Protein AF-A0A942NFA0-F1 (afdb_monomer_lite)

p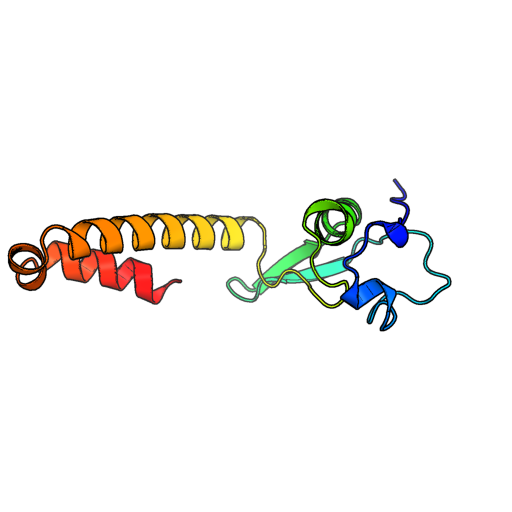LDDT: mean 91.39, std 7.61, range [61.97, 97.56]

Structure (mmCIF, N/CA/C/O backbone):
data_AF-A0A942NFA0-F1
#
_entry.id   AF-A0A942NFA0-F1
#
loop_
_atom_site.group_PDB
_atom_site.id
_atom_site.type_symbol
_atom_site.label_atom_id
_atom_site.label_alt_id
_atom_site.label_comp_id
_atom_site.label_asym_id
_atom_site.label_entity_id
_atom_site.label_seq_id
_atom_site.pdbx_PDB_ins_code
_atom_site.Cartn_x
_atom_site.Cartn_y
_atom_site.Cartn_z
_atom_site.occupancy
_atom_site.B_iso_or_equiv
_atom_site.auth_seq_id
_atom_site.auth_comp_id
_atom_site.auth_asym_id
_ato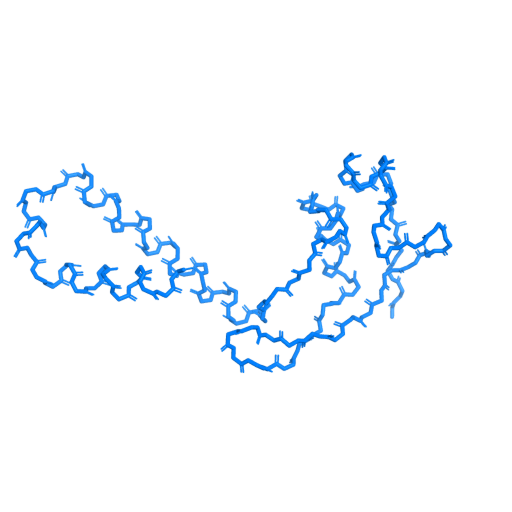m_site.auth_atom_id
_atom_site.pdbx_PDB_model_num
ATOM 1 N N . MET A 1 1 ? 3.652 3.812 -25.529 1.00 62.91 1 MET A N 1
ATOM 2 C CA . MET A 1 1 ? 4.649 4.729 -24.941 1.00 62.91 1 MET A CA 1
ATOM 3 C C . MET A 1 1 ? 5.587 3.883 -24.098 1.00 62.91 1 MET A C 1
ATOM 5 O O . MET A 1 1 ? 5.095 3.018 -23.389 1.00 62.91 1 MET A O 1
ATOM 9 N N . THR A 1 2 ? 6.900 4.034 -24.247 1.00 84.69 2 THR A N 1
ATOM 10 C CA . THR A 1 2 ? 7.904 3.269 -23.488 1.00 84.69 2 THR A CA 1
ATOM 11 C C . THR A 1 2 ? 8.412 4.124 -22.335 1.00 84.69 2 THR A C 1
ATOM 13 O O . THR A 1 2 ? 8.874 5.241 -22.563 1.00 84.69 2 THR A O 1
ATOM 16 N N . ILE A 1 3 ? 8.325 3.622 -21.104 1.00 95.25 3 ILE A N 1
ATOM 17 C CA . ILE A 1 3 ? 8.753 4.357 -19.908 1.00 95.25 3 ILE A CA 1
ATOM 18 C C . ILE A 1 3 ? 10.117 3.828 -19.476 1.00 95.25 3 ILE A C 1
ATOM 20 O O . ILE A 1 3 ? 10.222 2.675 -19.075 1.00 95.25 3 ILE A O 1
ATOM 24 N N . SER A 1 4 ? 11.161 4.650 -19.571 1.00 95.75 4 SER A N 1
ATOM 25 C CA . SER A 1 4 ? 12.524 4.241 -19.227 1.00 95.75 4 SER A CA 1
ATOM 26 C C . SER A 1 4 ? 12.743 4.122 -17.717 1.00 95.75 4 SER A C 1
ATOM 28 O O . SER A 1 4 ? 12.207 4.905 -16.918 1.00 95.75 4 SER A O 1
ATOM 30 N N . ILE A 1 5 ? 13.572 3.145 -17.351 1.00 94.12 5 ILE A N 1
ATOM 31 C CA . ILE A 1 5 ? 14.021 2.901 -15.980 1.00 94.12 5 ILE A CA 1
ATOM 32 C C . ILE A 1 5 ? 15.207 3.814 -15.665 1.00 94.12 5 ILE A C 1
ATOM 34 O O . ILE A 1 5 ? 16.233 3.750 -16.342 1.00 94.12 5 ILE A O 1
ATOM 38 N N . ASP A 1 6 ? 15.112 4.585 -14.582 1.00 93.56 6 ASP A N 1
ATOM 39 C CA . ASP A 1 6 ? 16.270 5.228 -13.959 1.00 93.56 6 ASP A CA 1
ATOM 40 C C . ASP A 1 6 ? 16.612 4.533 -12.632 1.00 93.56 6 ASP A C 1
ATOM 42 O O . ASP A 1 6 ? 16.058 4.821 -11.567 1.00 93.56 6 ASP A O 1
ATOM 46 N N . ARG A 1 7 ? 1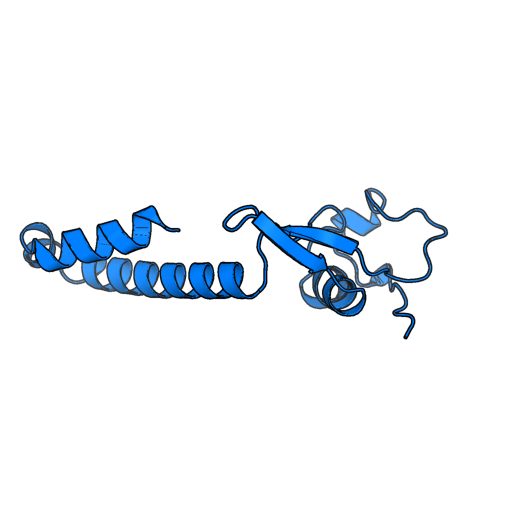7.578 3.608 -12.692 1.00 90.94 7 ARG A N 1
ATOM 47 C CA . ARG A 1 7 ? 18.023 2.826 -11.526 1.00 90.94 7 ARG A CA 1
ATOM 48 C C . ARG A 1 7 ? 18.660 3.696 -10.442 1.00 90.94 7 ARG A C 1
ATOM 50 O O . ARG A 1 7 ? 18.627 3.328 -9.267 1.00 90.94 7 ARG A O 1
ATOM 57 N N . THR A 1 8 ? 19.209 4.860 -10.798 1.00 91.62 8 THR A N 1
ATOM 58 C CA . THR A 1 8 ? 19.806 5.786 -9.821 1.00 91.62 8 THR A CA 1
ATOM 59 C C . THR A 1 8 ? 18.749 6.413 -8.915 1.00 91.62 8 THR A C 1
ATOM 61 O O . THR A 1 8 ? 19.054 6.835 -7.798 1.00 91.62 8 THR A O 1
ATOM 64 N N . GLN A 1 9 ? 17.487 6.402 -9.355 1.00 93.81 9 GLN A N 1
ATOM 65 C CA . GLN A 1 9 ? 16.351 6.896 -8.591 1.00 93.81 9 GLN A CA 1
ATOM 66 C C . GLN A 1 9 ? 15.673 5.821 -7.741 1.00 93.81 9 GLN A C 1
ATOM 68 O O . GLN A 1 9 ? 14.836 6.161 -6.906 1.00 93.81 9 GLN A O 1
ATOM 73 N N . TRP A 1 10 ? 16.032 4.547 -7.868 1.00 92.81 10 TRP A N 1
ATOM 74 C CA . TRP A 1 10 ? 15.503 3.507 -6.983 1.00 92.81 10 TRP A CA 1
ATOM 75 C C . TRP A 1 10 ? 15.924 3.711 -5.521 1.00 92.81 10 TRP A C 1
ATOM 77 O O . TRP A 1 10 ? 16.930 4.369 -5.245 1.00 92.81 10 TRP A O 1
ATOM 87 N N . PRO A 1 11 ? 15.195 3.144 -4.541 1.00 89.50 11 PRO A N 1
ATOM 88 C CA . PRO A 1 11 ? 15.671 3.135 -3.163 1.00 89.50 11 PRO A CA 1
ATOM 89 C C . PRO A 1 11 ? 17.013 2.400 -3.054 1.00 89.50 11 PRO A C 1
ATOM 91 O O . PRO A 1 11 ? 17.257 1.404 -3.736 1.00 89.50 11 PRO A O 1
ATOM 94 N N . LYS A 1 12 ? 17.878 2.852 -2.136 1.00 87.56 12 LYS A N 1
ATOM 95 C CA . LYS A 1 12 ? 19.237 2.303 -1.944 1.00 87.56 12 LYS A CA 1
ATOM 96 C C . LYS A 1 12 ? 19.259 0.785 -1.728 1.00 87.56 12 LYS A C 1
ATOM 98 O O . LYS A 1 12 ? 20.215 0.127 -2.125 1.00 87.56 12 LYS A O 1
ATOM 103 N N . SER A 1 13 ? 18.223 0.230 -1.099 1.00 84.25 13 SER A N 1
ATOM 104 C CA . SER A 1 13 ? 18.062 -1.218 -0.927 1.00 84.25 13 SER A CA 1
ATOM 105 C C . SER A 1 13 ? 17.948 -1.940 -2.274 1.00 84.25 13 SER A C 1
ATOM 107 O O . SER A 1 13 ? 18.651 -2.918 -2.497 1.00 84.25 13 SER A O 1
ATOM 109 N N . SER A 1 14 ? 17.147 -1.425 -3.203 1.00 84.56 14 SER A N 1
ATOM 110 C CA . SER A 1 14 ? 16.984 -2.000 -4.543 1.00 84.56 14 SER A CA 1
ATOM 111 C C . SER A 1 14 ? 18.175 -1.743 -5.472 1.00 84.56 14 SER A C 1
ATOM 113 O O . SER A 1 14 ? 18.361 -2.485 -6.426 1.00 84.56 14 SER A O 1
ATOM 115 N N . GLN A 1 15 ? 19.001 -0.726 -5.200 1.00 82.62 15 GLN A N 1
ATOM 116 C CA . GLN A 1 15 ? 20.249 -0.497 -5.942 1.00 82.62 15 GLN A CA 1
ATOM 117 C C . GLN A 1 15 ? 21.345 -1.502 -5.564 1.00 82.62 15 GLN A C 1
ATOM 119 O O . GLN A 1 15 ? 22.103 -1.941 -6.420 1.00 82.62 15 GLN A O 1
ATOM 124 N N . LYS A 1 16 ? 21.446 -1.849 -4.273 1.00 72.06 16 LYS A N 1
ATOM 125 C CA . LYS A 1 16 ? 22.525 -2.700 -3.745 1.00 72.06 16 LYS A CA 1
ATOM 126 C C . LYS A 1 16 ? 22.272 -4.194 -3.912 1.00 72.06 16 LYS A C 1
ATOM 128 O O . LYS A 1 16 ? 23.220 -4.938 -4.121 1.00 72.06 16 LYS A O 1
ATOM 133 N N . PHE A 1 17 ? 21.021 -4.628 -3.773 1.00 63.34 17 PHE A N 1
ATOM 134 C CA . PHE A 1 17 ? 20.667 -6.052 -3.757 1.00 63.34 17 PHE A CA 1
ATOM 135 C C . PHE A 1 17 ? 20.167 -6.573 -5.110 1.00 63.34 17 PHE A C 1
ATOM 137 O O . PHE A 1 17 ? 19.624 -7.673 -5.177 1.00 63.34 17 PHE A O 1
ATOM 144 N N . GLY A 1 18 ? 20.357 -5.793 -6.180 1.00 61.97 18 GLY A N 1
ATOM 145 C CA . GLY A 1 18 ? 19.712 -6.034 -7.466 1.00 61.97 18 GLY A CA 1
ATOM 146 C C . GLY A 1 18 ? 18.208 -5.767 -7.381 1.00 61.97 18 GLY A C 1
ATOM 147 O O . GLY A 1 18 ? 17.574 -5.906 -6.330 1.00 61.97 18 GLY A O 1
ATOM 148 N N . ALA A 1 19 ? 17.602 -5.350 -8.489 1.00 68.56 19 ALA A N 1
ATOM 149 C CA . ALA A 1 19 ? 16.152 -5.301 -8.530 1.00 68.56 19 ALA A CA 1
ATOM 150 C C . ALA A 1 19 ? 15.611 -6.722 -8.639 1.00 68.56 19 ALA A C 1
ATOM 152 O O . ALA A 1 19 ? 15.835 -7.398 -9.633 1.00 68.56 19 ALA A O 1
ATOM 153 N N . ALA A 1 20 ? 14.856 -7.154 -7.628 1.00 70.25 20 ALA A N 1
ATOM 154 C CA . ALA A 1 20 ? 14.337 -8.519 -7.549 1.00 70.25 20 ALA A CA 1
ATOM 155 C C . ALA A 1 20 ? 13.556 -8.964 -8.802 1.00 70.25 20 ALA A C 1
ATOM 157 O O . ALA A 1 20 ? 13.485 -10.155 -9.077 1.00 70.25 20 ALA A O 1
ATOM 158 N N . ASN A 1 21 ? 12.983 -8.014 -9.552 1.00 78.00 21 ASN A N 1
ATOM 159 C CA . ASN A 1 21 ? 12.144 -8.280 -10.723 1.00 78.00 21 ASN A CA 1
ATOM 160 C C . ASN A 1 21 ? 12.637 -7.611 -12.013 1.00 78.00 21 ASN A C 1
ATOM 162 O O . ASN A 1 21 ? 11.955 -7.702 -13.028 1.00 78.00 21 ASN A O 1
ATOM 166 N N . TYR A 1 22 ? 13.784 -6.928 -11.981 1.00 85.88 22 TYR A N 1
ATOM 167 C CA . TYR A 1 22 ? 14.380 -6.326 -13.173 1.00 85.88 22 TYR A CA 1
ATOM 168 C C . TYR A 1 22 ? 15.818 -6.791 -13.280 1.00 85.88 22 TYR A C 1
ATOM 170 O O . TYR A 1 22 ? 16.639 -6.473 -12.419 1.00 85.88 22 TYR A O 1
ATOM 178 N N . ASP A 1 23 ? 16.118 -7.516 -14.351 1.00 84.12 23 ASP A N 1
ATOM 179 C CA . ASP A 1 23 ? 17.500 -7.824 -14.681 1.00 84.12 23 ASP A CA 1
ATOM 180 C C . ASP A 1 23 ? 18.264 -6.551 -15.101 1.00 84.12 23 ASP A C 1
ATOM 182 O O . ASP A 1 23 ? 17.700 -5.466 -15.304 1.00 84.12 23 ASP A O 1
ATOM 186 N N . ASP A 1 24 ? 19.583 -6.670 -15.238 1.00 81.38 24 ASP A N 1
ATOM 187 C CA . ASP A 1 24 ? 20.444 -5.552 -15.638 1.00 81.38 24 ASP A CA 1
ATOM 188 C C . ASP A 1 24 ? 20.181 -5.071 -17.076 1.00 81.38 24 ASP A C 1
ATOM 190 O O . ASP A 1 24 ? 20.605 -3.978 -17.451 1.00 81.38 24 ASP A O 1
ATOM 194 N N . ARG A 1 25 ? 19.460 -5.856 -17.887 1.00 86.25 25 ARG A N 1
ATOM 195 C CA . ARG A 1 25 ? 19.129 -5.549 -19.284 1.00 86.25 25 ARG A CA 1
ATOM 196 C C . ARG A 1 25 ? 17.777 -4.861 -19.436 1.00 86.25 25 ARG A C 1
ATOM 198 O O . ARG A 1 25 ? 17.510 -4.312 -20.502 1.00 86.25 25 ARG A O 1
ATOM 205 N N . ALA A 1 26 ? 16.940 -4.835 -18.403 1.00 89.38 26 ALA A N 1
ATOM 206 C CA . ALA A 1 26 ? 15.666 -4.134 -18.441 1.00 89.38 26 ALA A CA 1
ATOM 207 C C . ALA A 1 26 ? 15.890 -2.624 -18.645 1.00 89.38 26 ALA A C 1
ATOM 209 O O . ALA A 1 26 ? 16.462 -1.936 -17.797 1.00 89.38 26 ALA A O 1
ATOM 210 N N . LEU A 1 27 ? 15.461 -2.087 -19.786 1.00 92.88 27 LEU A N 1
ATOM 211 C CA . LEU A 1 27 ? 15.605 -0.658 -20.098 1.00 92.88 27 LEU A CA 1
ATOM 212 C C . LEU A 1 27 ? 14.319 0.134 -19.830 1.00 92.88 27 LEU A C 1
ATOM 214 O O . LEU A 1 27 ? 14.370 1.349 -19.630 1.00 92.88 27 LEU A O 1
ATOM 218 N N . HIS A 1 28 ? 13.174 -0.549 -19.802 1.00 94.81 28 HIS A N 1
ATOM 219 C CA . HIS A 1 28 ? 11.855 0.065 -19.718 1.00 94.81 28 HIS A CA 1
ATOM 220 C C . HIS A 1 28 ? 10.962 -0.698 -18.739 1.00 94.81 28 HIS A C 1
ATOM 222 O O . HIS A 1 28 ? 11.108 -1.908 -18.581 1.00 94.81 28 HIS A O 1
ATOM 228 N N . TYR A 1 29 ? 10.035 0.015 -18.106 1.00 95.19 29 TYR A N 1
ATOM 229 C CA . TYR A 1 29 ? 8.915 -0.592 -17.397 1.00 95.19 29 TYR A CA 1
ATOM 230 C C . TYR A 1 29 ? 7.866 -1.096 -18.392 1.00 95.19 29 TYR A C 1
ATOM 232 O O . TYR A 1 29 ? 7.694 -0.532 -19.477 1.00 95.19 29 TYR A O 1
ATOM 240 N N . GLU A 1 30 ? 7.125 -2.123 -17.988 1.00 93.19 30 GLU A N 1
ATOM 241 C CA . GLU A 1 30 ? 6.121 -2.793 -18.815 1.00 93.19 30 GLU A CA 1
ATOM 242 C C . GLU A 1 30 ? 4.778 -2.831 -18.097 1.00 93.19 30 GLU A C 1
ATOM 244 O O . GLU A 1 30 ? 4.723 -2.836 -16.876 1.00 93.19 30 GLU A O 1
ATOM 249 N N . ASN A 1 31 ? 3.669 -2.887 -18.826 1.00 94.81 31 ASN A N 1
ATOM 250 C CA . ASN A 1 31 ? 2.361 -3.026 -18.192 1.00 94.81 31 ASN A CA 1
ATOM 251 C C . ASN A 1 31 ? 2.184 -4.444 -17.640 1.00 94.81 31 ASN A C 1
ATOM 253 O O . ASN A 1 31 ? 2.171 -5.411 -18.398 1.00 94.81 31 ASN A O 1
ATOM 257 N N . LEU A 1 32 ? 1.984 -4.560 -16.327 1.00 93.56 32 LEU A N 1
ATOM 258 C CA . LEU A 1 32 ? 1.835 -5.846 -15.650 1.00 93.56 32 LEU A CA 1
ATOM 259 C C . LEU A 1 32 ? 0.387 -6.045 -15.196 1.00 93.56 32 LEU A C 1
ATOM 261 O O . LEU A 1 32 ? -0.157 -5.223 -14.458 1.00 93.56 32 LEU A O 1
ATOM 265 N N . ALA A 1 33 ? -0.245 -7.137 -15.621 1.00 96.19 33 ALA A N 1
ATOM 266 C CA . ALA A 1 33 ? -1.599 -7.478 -15.194 1.00 96.19 33 ALA A CA 1
ATOM 267 C C . ALA A 1 33 ? -1.592 -8.136 -13.803 1.00 96.19 33 ALA A C 1
ATOM 269 O O . ALA A 1 33 ? -0.868 -9.099 -13.562 1.00 96.19 33 ALA A O 1
ATOM 270 N N . TYR A 1 34 ? -2.445 -7.644 -12.908 1.00 95.75 34 TYR A N 1
ATOM 271 C CA . TYR A 1 34 ? -2.636 -8.136 -11.544 1.00 95.75 34 TYR A CA 1
ATOM 272 C C . TYR A 1 34 ? -4.117 -8.382 -11.250 1.00 95.75 34 TYR A C 1
ATOM 274 O O . TYR A 1 34 ? -5.006 -7.934 -11.977 1.00 95.75 34 TYR A O 1
ATOM 282 N N . ARG A 1 35 ? -4.387 -9.090 -10.150 1.00 97.25 35 ARG A N 1
ATOM 283 C CA . ARG A 1 35 ? -5.731 -9.234 -9.578 1.00 97.25 35 ARG A CA 1
ATOM 284 C C . ARG A 1 35 ? -5.790 -8.569 -8.217 1.00 97.25 35 ARG A C 1
ATOM 286 O O . ARG A 1 35 ? -4.894 -8.742 -7.392 1.00 97.25 35 ARG A O 1
ATOM 293 N N . CYS A 1 36 ? -6.843 -7.794 -7.990 1.00 97.56 36 CYS A N 1
ATOM 294 C CA . CYS A 1 36 ? -7.077 -7.151 -6.707 1.00 97.56 36 CYS A CA 1
ATOM 295 C C . CYS A 1 36 ? -7.330 -8.217 -5.638 1.00 97.56 36 CYS A C 1
ATOM 297 O O . CYS A 1 36 ? -8.220 -9.043 -5.787 1.00 97.56 36 CYS A O 1
ATOM 299 N N . ARG A 1 37 ? -6.607 -8.174 -4.519 1.00 96.19 37 ARG A N 1
ATOM 300 C CA . ARG A 1 37 ? -6.792 -9.123 -3.411 1.00 96.19 37 ARG A CA 1
ATOM 301 C C . ARG A 1 37 ? -8.160 -8.989 -2.724 1.00 96.19 37 ARG A C 1
ATOM 303 O O . ARG A 1 37 ? -8.579 -9.918 -2.049 1.00 96.19 37 ARG A O 1
ATOM 310 N N . LYS A 1 38 ? -8.824 -7.835 -2.856 1.00 94.88 38 LYS A N 1
ATOM 311 C CA . LYS A 1 38 ? -10.111 -7.545 -2.202 1.00 94.88 38 LYS A CA 1
ATOM 312 C C . LYS A 1 38 ? -11.310 -7.909 -3.076 1.00 94.88 38 LYS A C 1
ATOM 314 O O . LYS A 1 38 ? -12.207 -8.590 -2.604 1.00 94.88 38 LYS A O 1
ATOM 319 N N . CYS A 1 39 ? -11.343 -7.428 -4.318 1.00 96.31 39 CYS A N 1
ATOM 320 C CA . CYS A 1 39 ? -12.491 -7.608 -5.215 1.00 96.31 39 CYS A CA 1
ATOM 321 C C . CYS A 1 39 ? -12.228 -8.567 -6.381 1.00 96.31 39 CYS A C 1
ATOM 323 O O . CYS A 1 39 ? -13.089 -8.710 -7.240 1.00 96.31 39 CYS A O 1
ATOM 325 N N . GLU A 1 40 ? -11.029 -9.152 -6.462 1.00 97.12 40 GLU A N 1
ATOM 326 C CA . GLU A 1 40 ? -10.581 -10.076 -7.519 1.00 97.12 40 GLU A CA 1
ATOM 327 C C . GLU A 1 40 ? -10.554 -9.505 -8.944 1.00 97.12 40 GLU A C 1
ATOM 329 O O . GLU A 1 40 ? -10.048 -10.157 -9.860 1.00 97.12 40 GLU A O 1
ATOM 334 N N . ALA A 1 41 ? -10.993 -8.257 -9.130 1.00 97.06 41 ALA A N 1
ATOM 335 C CA . ALA A 1 41 ? -10.958 -7.572 -10.410 1.00 97.06 41 ALA A CA 1
ATOM 336 C C . ALA A 1 41 ? -9.527 -7.490 -10.957 1.00 97.06 41 ALA A C 1
ATOM 338 O O . ALA A 1 41 ? -8.570 -7.175 -10.234 1.00 97.06 41 ALA A O 1
ATOM 339 N N . SER A 1 42 ? -9.397 -7.744 -12.256 1.00 97.12 42 SER A N 1
ATOM 340 C CA . SER A 1 42 ? -8.152 -7.530 -12.981 1.00 97.12 42 SER A CA 1
ATOM 341 C C . SER A 1 42 ? -7.856 -6.040 -13.104 1.00 97.12 42 SER A C 1
ATOM 343 O O . SER A 1 42 ? -8.732 -5.242 -13.428 1.00 97.12 42 SER A O 1
ATOM 345 N N . PHE A 1 43 ? -6.604 -5.668 -12.866 1.00 97.31 43 PHE A N 1
ATOM 346 C CA . PHE A 1 43 ? -6.112 -4.312 -13.069 1.00 97.31 43 PHE A CA 1
ATOM 347 C C . PHE A 1 43 ? -4.676 -4.351 -13.588 1.00 97.31 43 PHE A C 1
ATOM 349 O O . PHE A 1 43 ? -3.991 -5.367 -13.477 1.00 97.31 43 PHE A O 1
ATOM 356 N N . VAL A 1 44 ? -4.219 -3.249 -14.175 1.00 96.56 44 VAL A N 1
ATOM 357 C CA . VAL A 1 44 ? -2.870 -3.144 -14.735 1.00 96.56 44 VAL A CA 1
ATOM 358 C C . VAL A 1 4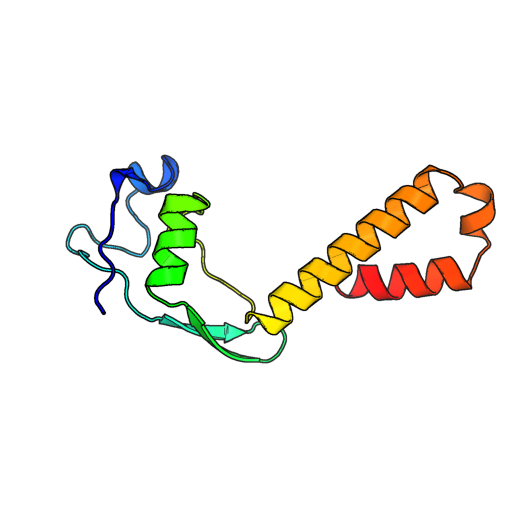4 ? -2.034 -2.243 -13.843 1.00 96.56 44 VAL A C 1
ATOM 360 O O . VAL A 1 44 ? -2.393 -1.093 -13.594 1.00 96.56 44 VAL A O 1
ATOM 363 N N . PHE A 1 45 ? -0.901 -2.756 -13.378 1.00 95.62 45 PHE A N 1
ATOM 364 C CA . PHE A 1 45 ? 0.155 -1.928 -12.828 1.00 95.62 45 PHE A CA 1
ATOM 365 C C . PHE A 1 45 ? 0.957 -1.362 -13.997 1.00 95.62 45 PHE A C 1
ATOM 367 O O . PHE A 1 45 ? 1.794 -2.056 -14.576 1.00 95.62 45 PHE A O 1
ATOM 374 N N . THR A 1 46 ? 0.630 -0.135 -14.400 1.00 96.06 46 THR A N 1
ATOM 375 C CA . THR A 1 46 ? 1.190 0.448 -15.622 1.00 96.06 46 THR A CA 1
ATOM 376 C C . THR A 1 46 ? 2.669 0.787 -15.475 1.00 96.06 46 THR A C 1
ATOM 378 O O . THR A 1 46 ? 3.183 0.953 -14.364 1.00 96.06 46 THR A O 1
ATOM 381 N N . ALA A 1 47 ? 3.348 0.929 -16.608 1.00 95.75 47 ALA A N 1
ATOM 382 C CA . ALA A 1 47 ? 4.741 1.346 -16.665 1.00 95.75 47 ALA A CA 1
ATOM 383 C C . ALA A 1 47 ? 4.973 2.714 -15.979 1.00 95.75 47 ALA A C 1
ATOM 385 O O . ALA A 1 47 ? 5.958 2.914 -15.266 1.00 95.75 47 ALA A O 1
ATOM 386 N N . GLU A 1 48 ? 4.031 3.649 -16.117 1.00 96.38 48 GLU A N 1
ATOM 387 C CA . GLU A 1 48 ? 4.063 4.957 -15.452 1.00 96.38 48 GLU A CA 1
ATOM 388 C C . GLU A 1 48 ? 3.897 4.822 -13.935 1.00 96.38 48 GLU A C 1
ATOM 390 O O . GLU A 1 48 ? 4.618 5.460 -13.161 1.00 96.38 48 GLU A O 1
ATOM 395 N N . ALA A 1 49 ? 2.975 3.960 -13.497 1.00 95.19 49 ALA A N 1
ATOM 396 C CA . ALA A 1 49 ? 2.752 3.694 -12.082 1.00 95.19 49 ALA A CA 1
ATOM 397 C C . ALA A 1 49 ? 3.983 3.039 -11.435 1.00 95.19 49 ALA A C 1
ATOM 399 O O . ALA A 1 49 ? 4.321 3.366 -10.297 1.00 95.19 49 ALA A O 1
ATOM 400 N N . GLN A 1 50 ? 4.690 2.170 -12.161 1.00 95.44 50 GLN A N 1
ATOM 401 C CA . GLN A 1 50 ? 5.960 1.583 -11.722 1.00 95.44 50 GLN A CA 1
ATOM 402 C C . GLN A 1 50 ? 7.043 2.643 -11.543 1.00 95.44 50 GLN A C 1
ATOM 404 O O . GLN A 1 50 ? 7.642 2.719 -10.467 1.00 95.44 50 GLN A O 1
ATOM 409 N N . LYS A 1 51 ? 7.232 3.520 -12.538 1.00 95.94 51 LYS A N 1
ATOM 410 C CA . LYS A 1 51 ? 8.171 4.645 -12.432 1.00 95.94 51 LYS A CA 1
ATOM 411 C C . LYS A 1 51 ? 7.865 5.498 -11.206 1.00 95.94 51 LYS A C 1
ATOM 413 O O . LYS A 1 51 ? 8.746 5.748 -10.386 1.00 95.94 51 LYS A O 1
ATOM 418 N N . SER A 1 52 ? 6.603 5.886 -11.021 1.00 96.50 52 SER A N 1
ATOM 419 C CA . SER A 1 52 ? 6.209 6.659 -9.843 1.00 96.50 52 SER A CA 1
ATOM 420 C C . SER A 1 52 ? 6.457 5.900 -8.535 1.00 96.50 52 SER A C 1
ATOM 422 O O . SER A 1 52 ? 6.936 6.502 -7.575 1.00 96.50 52 SER A O 1
ATOM 424 N N . ALA A 1 53 ? 6.150 4.604 -8.467 1.00 95.12 53 ALA A N 1
ATOM 425 C CA . ALA A 1 53 ? 6.315 3.810 -7.254 1.00 95.12 53 ALA A CA 1
ATOM 426 C C . ALA A 1 53 ? 7.789 3.686 -6.838 1.00 95.12 53 ALA A C 1
ATOM 428 O O . ALA A 1 53 ? 8.118 3.888 -5.668 1.00 95.12 53 ALA A O 1
ATOM 429 N N . TYR A 1 54 ? 8.677 3.371 -7.778 1.00 94.44 54 TYR A N 1
ATOM 430 C CA . TYR A 1 54 ? 10.068 3.045 -7.465 1.00 94.44 54 TYR A CA 1
ATOM 431 C C . TYR A 1 54 ? 10.978 4.271 -7.449 1.00 94.44 54 TYR A C 1
ATOM 433 O O . TYR A 1 54 ? 11.851 4.377 -6.588 1.00 94.44 54 TYR A O 1
ATOM 441 N N . GLU A 1 55 ? 10.766 5.219 -8.359 1.00 95.50 55 GLU A N 1
ATOM 442 C CA . GLU A 1 55 ? 11.664 6.363 -8.531 1.00 95.50 55 GLU A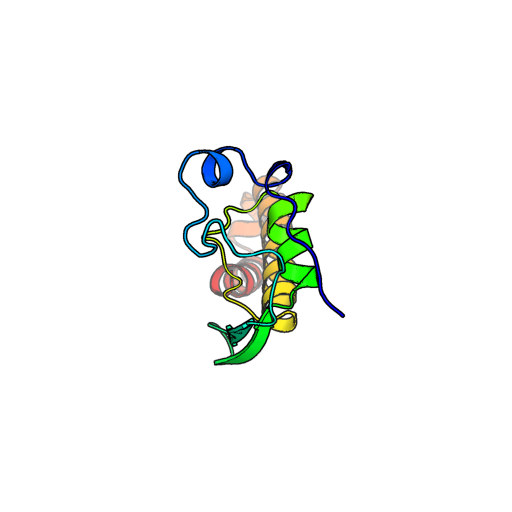 CA 1
ATOM 443 C C . GLU A 1 55 ? 11.206 7.597 -7.751 1.00 95.50 55 GLU A C 1
ATOM 445 O O . GLU A 1 55 ? 12.050 8.365 -7.296 1.00 95.50 55 GLU A O 1
ATOM 450 N N . ILE A 1 56 ? 9.898 7.780 -7.531 1.00 95.81 56 ILE A N 1
ATOM 451 C CA . ILE A 1 56 ? 9.360 8.943 -6.800 1.00 95.81 56 ILE A CA 1
ATOM 452 C C . ILE A 1 56 ? 9.021 8.557 -5.359 1.00 95.81 56 ILE A C 1
ATOM 454 O O . ILE A 1 56 ? 9.569 9.122 -4.418 1.00 95.81 56 ILE A O 1
ATOM 458 N N . GLN A 1 57 ? 8.169 7.545 -5.173 1.00 95.31 57 GLN A N 1
ATOM 459 C CA . GLN A 1 57 ? 7.728 7.088 -3.847 1.00 95.31 57 GLN A CA 1
ATOM 460 C C . GLN A 1 57 ? 8.771 6.209 -3.136 1.00 95.31 57 GLN A C 1
ATOM 462 O O . GLN A 1 57 ? 8.570 5.828 -1.984 1.00 95.31 57 GLN A O 1
ATOM 467 N N . LYS A 1 58 ? 9.875 5.870 -3.819 1.00 93.94 58 LYS A N 1
ATOM 468 C CA . LYS A 1 58 ? 10.995 5.060 -3.309 1.00 93.94 58 LYS A CA 1
ATOM 469 C C . LYS A 1 58 ? 10.564 3.709 -2.720 1.00 93.94 58 LYS A C 1
ATOM 471 O O . LYS A 1 58 ? 11.198 3.193 -1.797 1.00 93.94 58 LYS A O 1
ATOM 476 N N . LYS A 1 59 ? 9.499 3.107 -3.257 1.00 92.88 59 LYS A N 1
ATOM 477 C CA . LYS A 1 59 ? 9.121 1.731 -2.918 1.00 92.88 59 LYS A CA 1
ATOM 478 C C . LYS A 1 59 ? 10.192 0.777 -3.433 1.00 92.88 59 LYS A C 1
ATOM 480 O O . LYS A 1 59 ? 10.790 1.018 -4.480 1.00 92.88 59 LYS A O 1
ATOM 485 N N . ASN A 1 60 ? 10.436 -0.306 -2.698 1.00 91.44 60 ASN A N 1
ATOM 486 C CA . ASN A 1 60 ? 11.350 -1.348 -3.161 1.00 91.44 60 ASN A CA 1
ATOM 487 C C . ASN A 1 60 ? 10.851 -1.902 -4.506 1.00 91.44 60 ASN A C 1
ATOM 489 O O . ASN A 1 60 ? 9.650 -2.070 -4.682 1.00 91.44 60 ASN A O 1
ATOM 493 N N . THR A 1 61 ? 11.748 -2.219 -5.434 1.00 90.50 61 THR A N 1
ATOM 494 C CA . THR A 1 61 ? 11.408 -2.861 -6.717 1.00 90.50 61 THR A CA 1
ATOM 495 C C . THR A 1 61 ? 10.793 -4.261 -6.569 1.00 90.50 61 THR A C 1
ATOM 497 O O . THR A 1 61 ? 10.236 -4.792 -7.526 1.00 90.50 61 THR A O 1
ATOM 500 N N . SER A 1 62 ? 10.838 -4.858 -5.371 1.00 89.81 62 SER A N 1
ATOM 501 C CA . SER A 1 62 ? 10.063 -6.053 -5.005 1.00 89.81 62 SER A CA 1
ATOM 502 C C . SER A 1 62 ? 8.618 -5.767 -4.576 1.00 89.81 62 SER A C 1
ATOM 504 O O . SER A 1 62 ? 7.830 -6.694 -4.392 1.00 89.81 62 SER A O 1
ATOM 506 N N . TRP A 1 63 ? 8.253 -4.497 -4.389 1.00 92.62 63 TRP A N 1
ATOM 507 C CA . TRP A 1 63 ? 6.897 -4.096 -4.040 1.00 92.62 63 TRP A CA 1
ATOM 508 C C . TRP A 1 63 ? 5.992 -4.091 -5.272 1.00 92.62 63 TRP A C 1
ATOM 510 O O . TRP A 1 63 ? 6.349 -3.555 -6.324 1.00 92.62 63 TRP A O 1
ATOM 520 N N . PHE A 1 64 ? 4.776 -4.600 -5.084 1.00 92.88 64 PHE A N 1
ATOM 521 C CA . PHE A 1 64 ? 3.714 -4.605 -6.082 1.00 92.88 64 PHE A CA 1
ATOM 522 C C . PHE A 1 64 ? 2.373 -4.206 -5.462 1.00 92.88 64 PHE A C 1
ATOM 524 O O . PHE A 1 64 ? 2.132 -4.489 -4.278 1.00 92.88 64 PHE A O 1
ATOM 531 N N . PRO A 1 65 ? 1.479 -3.573 -6.242 1.00 94.75 65 PRO A N 1
ATOM 532 C CA . PRO A 1 65 ? 0.141 -3.258 -5.775 1.00 94.75 65 PRO A CA 1
ATOM 533 C C . PRO A 1 65 ? -0.654 -4.544 -5.531 1.00 94.75 65 PRO A C 1
ATOM 535 O O . PRO A 1 65 ? -0.654 -5.466 -6.342 1.00 94.75 65 PRO A O 1
ATOM 538 N N . LYS A 1 66 ? -1.362 -4.593 -4.401 1.00 95.19 66 LYS A N 1
ATOM 539 C CA . LYS A 1 66 ? -2.260 -5.708 -4.048 1.00 95.19 66 LYS A CA 1
ATOM 540 C C . LYS A 1 66 ? -3.729 -5.375 -4.287 1.00 95.19 66 LYS A C 1
ATOM 542 O O . LYS A 1 66 ? -4.567 -6.270 -4.246 1.00 95.19 66 LYS A O 1
ATOM 547 N N . LEU A 1 67 ? -4.044 -4.100 -4.488 1.00 96.25 67 LEU A N 1
ATOM 548 C CA . LEU A 1 67 ? -5.395 -3.580 -4.641 1.00 96.25 67 LEU A CA 1
ATOM 549 C C . LEU A 1 67 ? -5.486 -2.810 -5.957 1.00 96.25 67 LEU A C 1
ATOM 551 O O . LEU A 1 67 ? -4.520 -2.159 -6.358 1.00 96.25 67 LEU A O 1
ATOM 555 N N . CYS A 1 68 ? -6.646 -2.877 -6.608 1.00 96.00 68 CYS A N 1
ATOM 556 C CA . CYS A 1 68 ? -6.970 -1.946 -7.683 1.00 96.00 68 CYS A CA 1
ATOM 557 C C . CYS A 1 68 ? -7.162 -0.528 -7.117 1.00 96.00 68 CYS A C 1
ATOM 559 O O . CYS A 1 68 ? -7.341 -0.365 -5.908 1.00 96.00 68 CYS A O 1
ATOM 561 N N . ALA A 1 69 ? -7.175 0.483 -7.992 1.00 93.38 69 ALA A N 1
ATOM 562 C CA . ALA A 1 69 ? -7.320 1.888 -7.601 1.00 93.38 69 ALA A CA 1
ATOM 563 C C . ALA A 1 69 ? -8.533 2.122 -6.683 1.00 93.38 69 ALA A C 1
ATOM 565 O O . ALA A 1 69 ? -8.374 2.646 -5.589 1.00 93.38 69 ALA A O 1
ATOM 566 N N . THR A 1 70 ? -9.709 1.604 -7.047 1.00 95.62 70 THR A N 1
ATOM 567 C CA . THR A 1 70 ? -10.932 1.745 -6.240 1.00 95.62 70 THR A CA 1
ATOM 568 C C . THR A 1 70 ? -10.788 1.147 -4.840 1.00 95.62 70 THR A C 1
ATOM 570 O O . THR A 1 70 ? -11.119 1.782 -3.846 1.00 95.62 70 THR A O 1
ATOM 573 N N . CYS A 1 71 ? -10.246 -0.070 -4.727 1.00 95.75 71 CYS A N 1
ATOM 574 C CA . CYS A 1 71 ? -10.054 -0.705 -3.421 1.00 95.75 71 CYS A CA 1
ATOM 575 C C . CYS A 1 71 ? -8.963 -0.025 -2.584 1.00 95.75 71 CYS A C 1
ATOM 577 O O . CYS A 1 71 ? -9.028 -0.089 -1.357 1.00 95.75 71 CYS A O 1
ATOM 579 N N . GLN A 1 72 ? -7.966 0.582 -3.231 1.00 95.00 72 GLN A N 1
ATOM 580 C CA . GLN A 1 72 ? -6.935 1.374 -2.569 1.00 95.00 72 GLN A CA 1
ATOM 581 C C . GLN A 1 72 ? -7.522 2.681 -2.016 1.00 95.00 72 GLN A C 1
ATOM 583 O O . GLN A 1 72 ? -7.292 2.991 -0.852 1.00 95.00 72 GLN A O 1
ATOM 588 N N . GLU A 1 73 ? -8.329 3.391 -2.805 1.00 94.75 73 GLU A N 1
ATOM 589 C CA . GLU A 1 73 ? -9.033 4.604 -2.373 1.00 94.75 73 GLU A CA 1
ATOM 590 C C . GLU A 1 73 ? -9.983 4.327 -1.203 1.00 94.75 73 GLU A C 1
ATOM 592 O O . GLU A 1 73 ? -10.006 5.078 -0.230 1.00 94.75 73 GLU A O 1
ATOM 597 N N . ASP A 1 74 ? -10.742 3.228 -1.252 1.00 94.62 74 ASP A N 1
ATOM 598 C CA . ASP A 1 74 ? -11.611 2.826 -0.140 1.00 94.62 74 ASP A CA 1
ATOM 599 C C . ASP A 1 74 ? -10.814 2.568 1.143 1.00 94.62 74 ASP A C 1
ATOM 601 O O . ASP A 1 74 ? -11.227 2.972 2.227 1.00 94.62 74 ASP A O 1
ATOM 605 N N . LEU A 1 75 ? -9.664 1.895 1.031 1.00 94.00 75 LEU A N 1
ATOM 606 C CA . LEU A 1 75 ? -8.791 1.639 2.175 1.00 94.00 75 LEU A CA 1
ATOM 607 C C . LEU A 1 75 ? -8.251 2.947 2.766 1.00 94.00 75 LEU A C 1
ATOM 609 O O . LEU A 1 75 ? -8.193 3.098 3.983 1.00 94.00 75 LEU A O 1
ATOM 613 N N . GLU A 1 76 ? -7.868 3.900 1.920 1.00 94.06 76 GLU A N 1
ATOM 614 C CA . GLU A 1 76 ? -7.408 5.219 2.360 1.00 94.06 76 GLU A CA 1
ATOM 615 C C . GLU A 1 76 ? -8.515 6.006 3.069 1.00 94.06 76 GLU A C 1
ATOM 617 O O . GLU A 1 76 ? -8.250 6.604 4.112 1.00 94.06 76 GLU A O 1
ATOM 622 N N . LYS A 1 77 ? -9.763 5.929 2.585 1.00 94.25 77 LYS A N 1
ATOM 623 C CA . LYS A 1 77 ? -10.932 6.505 3.271 1.00 94.25 77 LYS A CA 1
ATOM 624 C C . LYS A 1 77 ? -11.144 5.878 4.646 1.00 94.25 77 LYS A C 1
ATOM 626 O O . LYS A 1 77 ? -11.220 6.608 5.630 1.00 94.25 77 LYS A O 1
ATOM 631 N N . PHE A 1 78 ? -11.152 4.546 4.745 1.00 93.56 78 PHE A N 1
ATOM 632 C CA . PHE A 1 78 ? -11.310 3.872 6.039 1.00 93.56 78 PHE A CA 1
ATOM 633 C C . PHE A 1 78 ? -10.170 4.198 7.011 1.00 93.56 78 PHE A C 1
ATOM 635 O O . PHE A 1 78 ? -10.416 4.365 8.200 1.00 93.56 78 PHE A O 1
ATOM 642 N N . ARG A 1 79 ? -8.933 4.363 6.528 1.00 94.19 79 ARG A N 1
ATOM 643 C CA . ARG A 1 79 ? -7.800 4.806 7.360 1.00 94.19 79 ARG A CA 1
ATOM 644 C C . ARG A 1 79 ? -7.956 6.230 7.869 1.00 94.19 79 ARG A C 1
ATOM 646 O O . ARG A 1 79 ? -7.618 6.498 9.019 1.00 94.19 79 ARG A O 1
ATOM 653 N N . ALA A 1 80 ? -8.432 7.136 7.020 1.00 93.94 80 ALA A N 1
ATOM 654 C CA . ALA A 1 80 ? -8.702 8.510 7.420 1.00 93.94 80 ALA A CA 1
ATOM 655 C C . ALA A 1 80 ? -9.808 8.556 8.485 1.00 93.94 80 ALA A C 1
ATOM 657 O O . ALA A 1 80 ? -9.619 9.175 9.529 1.00 93.94 80 ALA A O 1
ATOM 658 N N . GLU A 1 81 ? -10.908 7.829 8.269 1.00 94.50 81 GLU A N 1
ATOM 659 C CA . GLU A 1 81 ? -11.998 7.714 9.242 1.00 94.50 81 GLU A CA 1
ATOM 660 C C . GLU A 1 81 ? -11.521 7.102 10.567 1.00 94.50 81 GLU A C 1
ATOM 662 O O . GLU A 1 81 ? -11.808 7.645 11.631 1.00 94.50 81 GLU A O 1
ATOM 667 N N . ASP A 1 82 ? -10.748 6.013 10.529 1.00 94.38 82 ASP A N 1
ATOM 668 C CA . ASP A 1 82 ? -10.178 5.381 11.725 1.00 94.38 82 ASP A CA 1
ATOM 669 C C . ASP A 1 82 ? -9.287 6.354 12.510 1.00 94.38 82 ASP A C 1
ATOM 671 O O . ASP A 1 82 ? -9.406 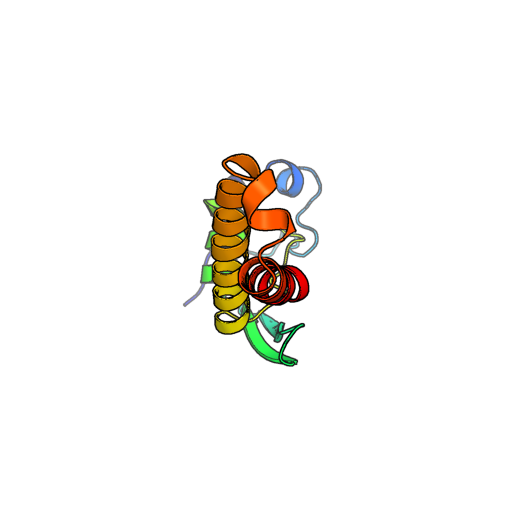6.466 13.730 1.00 94.38 82 ASP A O 1
ATOM 675 N N . CYS A 1 83 ? -8.457 7.138 11.815 1.00 94.81 83 CYS A N 1
ATOM 676 C CA . CYS A 1 83 ? -7.653 8.190 12.435 1.00 94.81 83 CYS A CA 1
ATOM 677 C C . CYS A 1 83 ? -8.532 9.239 13.141 1.00 94.81 83 CYS A C 1
ATOM 679 O O . CYS A 1 83 ? -8.251 9.623 14.279 1.00 94.81 83 CYS A O 1
ATOM 681 N N . GLU A 1 84 ? -9.632 9.674 12.522 1.00 94.88 84 GLU A N 1
ATOM 682 C CA . GLU A 1 84 ? -10.573 10.596 13.164 1.00 94.88 84 GLU A CA 1
ATOM 683 C C . GLU A 1 84 ? -11.230 9.992 14.410 1.00 94.88 84 GLU A C 1
ATOM 685 O O . GLU A 1 84 ? -11.342 10.671 15.437 1.00 94.88 84 GLU A O 1
ATOM 690 N N . TYR A 1 85 ? -11.648 8.726 14.348 1.00 94.62 85 TYR A N 1
ATOM 691 C CA . TYR A 1 85 ? -12.214 8.023 15.498 1.00 94.62 85 TYR A CA 1
ATOM 692 C C . TYR A 1 85 ? -11.194 7.888 16.633 1.00 94.62 85 TYR A C 1
ATOM 694 O O . TYR A 1 85 ? -11.529 8.199 17.777 1.00 94.62 85 TYR A O 1
ATOM 702 N N . GLN A 1 86 ? -9.942 7.538 16.325 1.00 94.56 86 GLN A N 1
ATOM 703 C CA . GLN A 1 86 ? -8.845 7.492 17.297 1.00 94.56 86 GLN A CA 1
ATOM 704 C C . GLN A 1 86 ? -8.610 8.858 17.953 1.00 94.56 86 GLN A C 1
ATOM 706 O O . GLN A 1 86 ? -8.472 8.948 19.173 1.00 94.56 86 GLN A O 1
ATOM 711 N N . LEU A 1 87 ? -8.617 9.944 17.175 1.00 95.62 87 LEU A N 1
ATOM 712 C CA . LEU A 1 87 ? -8.469 11.300 17.711 1.00 95.62 87 LEU A CA 1
ATOM 713 C C . LEU A 1 87 ? -9.621 11.683 18.646 1.00 95.62 87 LEU A C 1
ATOM 715 O O . LEU A 1 87 ? -9.383 12.312 19.678 1.00 95.62 87 LEU A O 1
ATOM 719 N N . ARG A 1 88 ? -10.864 11.318 18.309 1.00 93.94 88 ARG A N 1
ATOM 720 C CA . ARG A 1 88 ? -12.032 11.558 19.175 1.00 93.94 88 ARG A CA 1
ATOM 721 C C . ARG A 1 88 ? -11.950 10.731 20.453 1.00 93.94 88 ARG A C 1
ATOM 723 O O . ARG A 1 88 ? -12.145 11.284 21.532 1.00 93.94 88 ARG A O 1
ATOM 730 N N . TRP A 1 89 ? -11.596 9.452 20.333 1.00 95.31 89 TRP A N 1
ATOM 731 C CA . TRP A 1 89 ? -11.397 8.551 21.466 1.00 95.31 89 TRP A CA 1
ATOM 732 C C . TRP A 1 89 ? -10.364 9.097 22.451 1.00 95.31 89 TRP A C 1
ATOM 734 O O . TRP A 1 89 ? -10.655 9.232 23.634 1.00 95.31 89 TRP A O 1
ATOM 744 N N . ASN A 1 90 ? -9.200 9.517 21.950 1.00 94.94 90 ASN A N 1
ATOM 745 C CA . ASN A 1 90 ? -8.123 10.059 22.779 1.00 94.94 90 ASN A CA 1
ATOM 746 C C . ASN A 1 90 ? -8.499 11.371 23.489 1.00 94.94 90 ASN A C 1
ATOM 748 O O . ASN A 1 90 ? -7.865 11.730 24.477 1.00 94.94 90 ASN A O 1
ATOM 752 N N . ARG A 1 91 ? -9.503 12.107 22.991 1.00 94.19 91 ARG A N 1
ATOM 753 C CA . ARG A 1 91 ? -9.981 13.355 23.607 1.00 94.19 91 ARG A CA 1
ATOM 754 C C . ARG A 1 91 ? -11.067 13.135 24.648 1.00 94.19 91 ARG A C 1
ATOM 756 O O . ARG A 1 91 ? -11.111 13.887 25.614 1.00 94.19 91 ARG A O 1
ATOM 763 N N . ASN A 1 92 ? -11.968 12.180 24.429 1.00 91.94 92 ASN A N 1
ATOM 764 C CA . ASN A 1 92 ? -13.131 11.994 25.292 1.00 91.94 92 ASN A CA 1
ATOM 765 C C . ASN A 1 92 ? -13.510 10.517 25.447 1.00 91.94 92 ASN A C 1
ATOM 767 O O . ASN A 1 92 ? -14.584 10.069 25.047 1.00 91.94 92 ASN A O 1
ATOM 771 N N . GLN A 1 93 ? -12.590 9.742 26.008 1.00 93.06 93 GLN A N 1
ATOM 772 C CA . GLN A 1 93 ? -12.765 8.304 26.163 1.00 93.06 93 GLN A CA 1
ATOM 773 C C . GLN A 1 93 ? -13.944 7.945 27.080 1.00 93.06 93 GLN A C 1
ATOM 775 O O . GLN A 1 93 ? -14.663 6.982 26.805 1.00 93.06 93 GLN A O 1
ATOM 780 N N . ASP A 1 94 ? -14.152 8.696 28.163 1.00 93.00 94 ASP A N 1
ATOM 781 C CA . ASP A 1 94 ? -15.145 8.353 29.182 1.00 93.00 94 ASP A CA 1
ATOM 782 C C . ASP A 1 94 ? -16.586 8.449 28.683 1.00 93.00 94 ASP A C 1
ATOM 784 O O . ASP A 1 94 ? -17.391 7.574 29.008 1.00 93.00 94 ASP A O 1
ATOM 788 N N . ASP A 1 95 ? -16.889 9.429 27.832 1.00 90.38 95 ASP A N 1
ATOM 789 C CA . ASP A 1 95 ? -18.213 9.545 27.218 1.00 90.38 95 ASP A CA 1
ATOM 790 C C . ASP A 1 95 ? -18.372 8.571 26.041 1.00 90.38 95 ASP A C 1
ATOM 792 O O . ASP A 1 95 ? -19.445 8.009 25.808 1.00 90.38 95 ASP A O 1
ATOM 796 N N . LEU A 1 96 ? -17.298 8.330 25.283 1.00 92.50 96 LEU A N 1
ATOM 797 C CA . LEU A 1 96 ? -17.359 7.517 24.067 1.00 92.50 96 LEU A CA 1
ATOM 798 C C . LEU A 1 96 ? -17.393 6.010 24.342 1.00 92.50 96 LEU A C 1
ATOM 800 O O . LEU A 1 96 ? -17.954 5.269 23.537 1.00 92.50 96 LEU A O 1
ATOM 804 N N . LYS A 1 97 ? -16.869 5.539 25.481 1.00 92.12 97 LYS A N 1
ATOM 805 C CA . LYS A 1 97 ? -16.904 4.110 25.855 1.00 92.12 97 LYS A CA 1
ATOM 806 C C . LYS A 1 97 ? -18.316 3.576 26.112 1.00 92.12 97 LYS A C 1
ATOM 808 O O . LYS A 1 97 ? -18.537 2.375 26.006 1.00 92.12 97 LYS A O 1
ATOM 813 N N . VAL A 1 98 ? -19.258 4.449 26.473 1.00 93.62 98 VAL A N 1
ATOM 814 C CA . VAL A 1 98 ? -20.676 4.095 26.663 1.00 93.62 98 VAL A CA 1
ATOM 815 C C . VAL A 1 98 ? -21.531 4.468 25.451 1.00 93.62 98 VAL A C 1
ATOM 817 O O . VAL A 1 98 ? -22.684 4.051 25.352 1.00 93.62 98 VAL A O 1
ATOM 820 N N . ASN A 1 99 ? -20.973 5.224 24.502 1.00 94.50 99 ASN A N 1
ATOM 821 C CA . ASN A 1 99 ? -21.654 5.601 23.275 1.00 94.50 99 ASN A CA 1
ATOM 822 C C . ASN A 1 99 ? -21.633 4.436 22.274 1.00 94.50 99 ASN A C 1
ATOM 824 O O . ASN A 1 99 ? -20.696 4.255 21.494 1.00 94.50 99 ASN A O 1
ATOM 828 N N . GLN A 1 100 ? -22.706 3.646 22.288 1.00 94.25 100 GLN A N 1
ATOM 829 C CA . GLN A 1 100 ? -22.856 2.478 21.424 1.00 94.25 100 GLN A CA 1
ATOM 830 C C . GLN A 1 100 ? -22.778 2.820 19.929 1.00 94.25 100 GLN A C 1
ATOM 832 O O . GLN A 1 100 ? -22.162 2.073 19.171 1.00 94.25 100 GLN A O 1
ATOM 837 N N . GLU A 1 101 ? -23.372 3.934 19.497 1.00 94.31 101 GLU A N 1
ATOM 838 C CA . GLU A 1 101 ? -23.350 4.343 18.090 1.00 94.31 101 GLU A CA 1
ATOM 839 C C . GLU A 1 101 ? -21.917 4.622 17.623 1.00 94.31 101 GLU A C 1
ATOM 841 O O . GLU A 1 101 ? -21.499 4.143 16.567 1.00 94.31 101 GLU A O 1
ATOM 846 N N . PHE A 1 102 ? -21.144 5.346 18.435 1.00 94.44 102 PHE A N 1
ATOM 847 C CA . PHE A 1 102 ? -19.735 5.610 18.167 1.00 94.44 102 PHE A CA 1
ATOM 848 C C . PHE A 1 102 ? -18.938 4.307 18.044 1.00 94.44 102 PHE A C 1
ATOM 850 O O . PHE A 1 102 ? -18.239 4.111 17.050 1.00 94.44 102 PHE A O 1
ATOM 857 N N . LEU A 1 103 ? -19.082 3.393 19.009 1.00 94.00 103 LEU A N 1
ATOM 858 C CA . LEU A 1 103 ? -18.355 2.122 19.013 1.00 94.00 103 LEU A CA 1
ATOM 859 C C . LEU A 1 103 ? -18.722 1.235 17.818 1.00 94.00 103 LEU A C 1
ATOM 861 O O . LEU A 1 103 ? -17.840 0.638 17.209 1.00 94.00 103 LEU A O 1
ATOM 865 N N . GLN A 1 104 ? -20.002 1.168 17.444 1.00 94.94 104 GLN A N 1
ATOM 866 C CA . GLN A 1 104 ? -20.446 0.390 16.285 1.00 94.94 104 GLN A CA 1
ATOM 867 C C . GLN A 1 104 ? -19.902 0.956 14.972 1.00 94.94 104 GLN A C 1
ATOM 869 O O . GLN A 1 104 ? -19.425 0.198 14.125 1.00 94.94 104 GLN A O 1
ATOM 874 N N . ARG A 1 105 ? -19.941 2.283 14.803 1.00 93.25 105 ARG A N 1
ATOM 875 C CA . ARG A 1 105 ? -19.390 2.936 13.610 1.00 93.25 105 ARG A CA 1
ATOM 876 C C . ARG A 1 105 ? -17.874 2.770 13.536 1.00 93.25 105 ARG A C 1
ATOM 878 O O . ARG A 1 105 ? -17.356 2.435 12.476 1.00 93.25 105 ARG A O 1
ATOM 885 N N . TRP A 1 106 ? -17.167 2.919 14.653 1.00 94.44 106 TRP A N 1
ATOM 886 C CA . TRP A 1 106 ? -15.718 2.734 14.672 1.00 94.44 106 TRP A CA 1
ATOM 887 C C . TRP A 1 106 ? -15.314 1.270 14.433 1.00 94.44 106 TRP A C 1
ATOM 889 O O . TRP A 1 106 ? -14.388 0.998 13.666 1.00 94.44 106 TRP A O 1
ATOM 899 N N . LEU A 1 107 ? -16.061 0.307 14.985 1.00 93.19 107 LEU A N 1
ATOM 900 C CA . LEU A 1 107 ? -15.876 -1.118 14.697 1.00 93.19 107 LEU A CA 1
ATOM 901 C C . LEU A 1 107 ? -16.079 -1.426 13.206 1.00 93.19 107 LEU A C 1
ATOM 903 O O . LEU A 1 107 ? -15.312 -2.184 12.617 1.00 93.19 107 LEU A O 1
ATOM 907 N N . PHE A 1 108 ? -17.089 -0.825 12.571 1.00 92.62 108 PHE A N 1
ATOM 908 C CA . PHE A 1 108 ? -17.344 -1.002 11.140 1.00 92.62 108 PHE A CA 1
ATOM 909 C C . PHE A 1 108 ? -16.151 -0.564 10.275 1.00 92.62 108 PHE A C 1
ATOM 911 O O . PHE A 1 108 ? -15.843 -1.234 9.283 1.00 92.62 108 PHE A O 1
ATOM 918 N N . VAL A 1 109 ? -15.497 0.537 10.649 1.00 90.88 109 VAL A N 1
ATOM 919 C CA . VAL A 1 109 ? -14.339 1.095 9.938 1.00 90.88 109 VAL A CA 1
ATOM 920 C C . VAL A 1 109 ? -13.082 0.261 10.189 1.00 90.88 109 VAL A C 1
ATOM 922 O O . VAL A 1 109 ? -12.414 -0.147 9.241 1.00 90.88 109 VAL A O 1
ATOM 925 N N . THR A 1 110 ? -12.792 -0.067 11.448 1.00 88.88 110 THR A N 1
ATOM 926 C CA . THR A 1 110 ? -11.592 -0.839 11.825 1.00 88.88 110 THR A CA 1
ATOM 927 C C . THR A 1 110 ? -11.622 -2.277 11.315 1.00 88.88 110 THR A C 1
ATOM 929 O O . THR A 1 110 ? -10.582 -2.810 10.947 1.00 88.88 110 THR A O 1
ATOM 932 N N . ALA A 1 111 ? -12.802 -2.892 11.185 1.00 87.00 111 ALA A N 1
ATOM 933 C CA . ALA A 1 111 ? -12.954 -4.222 10.590 1.00 87.00 111 ALA A CA 1
ATOM 934 C C . ALA A 1 111 ? -12.638 -4.285 9.077 1.00 87.00 111 ALA A C 1
ATOM 936 O O . ALA A 1 111 ? -12.607 -5.376 8.507 1.00 87.00 111 ALA A O 1
ATOM 937 N N . ARG A 1 112 ? -12.459 -3.138 8.404 1.00 77.81 112 ARG A N 1
ATOM 938 C CA . ARG A 1 112 ? -12.226 -3.032 6.948 1.00 77.81 112 ARG A CA 1
ATOM 939 C C . ARG A 1 112 ? -10.869 -2.420 6.576 1.00 77.81 112 ARG A C 1
ATOM 941 O O . ARG A 1 112 ? -10.598 -2.291 5.378 1.00 77.81 112 ARG A O 1
ATOM 948 N N . ASN A 1 113 ? -10.063 -2.049 7.570 1.00 62.97 113 ASN A N 1
ATOM 949 C CA . ASN A 1 113 ? -8.699 -1.529 7.423 1.00 62.97 113 ASN A CA 1
ATOM 950 C C . ASN A 1 113 ? -7.677 -2.680 7.408 1.00 62.97 113 ASN A C 1
ATOM 952 O O . ASN A 1 113 ? -6.735 -2.634 6.580 1.00 62.97 113 ASN A O 1
#

Secondary structure (DSSP, 8-state):
--EE--GGGS-HHHHHS-BTTB-TT--EE--EEEE-TTT--EEEE-HHHHHIIIIIS---TT----S-HHHHHHHHHHHHHHHHHHHHHHH-HHHHTT-HHHHHHHHHHHTT-

Foldseek 3Di:
DWAFDDLVLFAPVCNPPPLPPDDPPDGTFAWDWDAAPPPRDIDTCHRVVLCCVGRPVNHRSPDDDNHDPVLVVLLVVLVVVLVVLVVVCVVPVPVQVPVPVSVVVNCVSVVSD

Radius of gyration: 19.63 Å; chains: 1; bounding box: 46×23×54 Å

Sequence (113 aa):
MTISIDRTQWPKSSQKFGAANYDDRALHYENLAYRCRKCEASFVFTAEAQKSAYEIQKKNTSWFPKLCATCQEDLEKFRAEDCEYQLRWNRNQDDLKVNQEFLQRWLFVTARN